Protein AF-X1ATJ1-F1 (afdb_monomer_lite)

pLDDT: mean 93.11, std 6.64, range [63.41, 98.12]

Foldseek 3Di:
DLPDALQFAADPDPGTQKDFDDDPNHTFKIKHWGDLALVSSCVSCVVNVHDCVVCCVVSVVSVPCRDGDMDMDGNPLVVVCRVVVPPDSVVVVVD

Organism: NCBI:txid412755

Secondary structure (DSSP, 8-state):
-TTS-TTBPEETTTEESEEEEEETTEEEEEEEEEP--HHHHHHHHHHTT--GGGGHHHHHHHTTTPPPEEEEEE-HHHHHHHHTT-S-GGGGGG-

Radius of gyration: 17.12 Å; chains: 1; bounding box: 38×24×46 Å

Structure (mmCIF, N/CA/C/O backbone):
data_AF-X1ATJ1-F1
#
_entry.id   AF-X1ATJ1-F1
#
loop_
_atom_site.group_PDB
_atom_site.id
_atom_site.type_symbol
_atom_site.label_atom_id
_atom_site.label_alt_id
_atom_site.label_comp_id
_atom_site.label_asym_id
_atom_site.label_entity_id
_atom_site.label_seq_id
_atom_site.pdbx_PDB_ins_code
_atom_site.Cartn_x
_atom_site.Cartn_y
_atom_site.Cartn_z
_atom_site.occupancy
_atom_site.B_iso_or_equiv
_atom_site.auth_seq_id
_atom_site.auth_comp_id
_atom_site.auth_asym_id
_atom_site.auth_atom_id
_atom_site.pdbx_PDB_model_num
ATOM 1 N N . LEU A 1 1 ? -5.916 2.759 -10.767 1.00 77.44 1 LEU A N 1
ATOM 2 C CA . LEU A 1 1 ? -4.475 2.851 -10.406 1.00 77.44 1 LEU A CA 1
ATOM 3 C C . LEU A 1 1 ? -4.022 4.243 -9.966 1.00 77.44 1 LEU A C 1
ATOM 5 O O . LEU A 1 1 ? -3.090 4.313 -9.174 1.00 77.44 1 LEU A O 1
ATOM 9 N N . GLU A 1 2 ? -4.634 5.322 -10.462 1.00 78.12 2 GLU A N 1
ATOM 10 C CA . GLU A 1 2 ? -4.243 6.714 -10.159 1.00 78.12 2 GLU A CA 1
ATOM 11 C C . GLU A 1 2 ? -4.339 7.083 -8.672 1.00 78.12 2 GLU A C 1
ATOM 13 O O . GLU A 1 2 ? -3.483 7.788 -8.157 1.00 78.12 2 GLU A O 1
ATOM 18 N N . SER A 1 3 ? -5.333 6.555 -7.954 1.00 82.88 3 SER A N 1
ATOM 19 C CA . SER A 1 3 ? -5.544 6.841 -6.528 1.00 82.88 3 SER A CA 1
ATOM 20 C C . SER A 1 3 ? -4.683 6.011 -5.571 1.00 82.88 3 SER A C 1
ATOM 22 O O . SER A 1 3 ? -4.759 6.209 -4.359 1.00 82.88 3 SER A O 1
ATOM 24 N N . LYS A 1 4 ? -3.897 5.048 -6.072 1.00 90.69 4 LYS A N 1
ATOM 25 C CA . LYS A 1 4 ? -3.098 4.149 -5.228 1.00 90.69 4 LYS A CA 1
ATOM 26 C C . LYS A 1 4 ? -1.604 4.472 -5.359 1.00 90.69 4 LYS A C 1
ATOM 28 O O . LYS A 1 4 ? -1.149 4.781 -6.462 1.00 90.69 4 LYS A O 1
ATOM 33 N N . PRO A 1 5 ? -0.820 4.341 -4.271 1.00 94.44 5 PRO A N 1
ATOM 34 C CA . PRO A 1 5 ? 0.616 4.611 -4.297 1.00 94.44 5 PRO A CA 1
ATOM 35 C C . PRO A 1 5 ? 1.357 3.809 -5.373 1.00 94.44 5 PRO A C 1
ATOM 37 O O . PRO A 1 5 ? 0.947 2.693 -5.716 1.00 94.44 5 PRO A O 1
ATOM 40 N N . PHE A 1 6 ? 2.491 4.334 -5.847 1.00 95.50 6 PHE A N 1
ATOM 41 C CA . PHE A 1 6 ? 3.296 3.727 -6.916 1.00 95.50 6 PHE A CA 1
ATOM 42 C C . PHE A 1 6 ? 3.659 2.255 -6.648 1.00 95.50 6 PHE A C 1
ATOM 44 O O . PHE A 1 6 ? 3.680 1.452 -7.574 1.00 95.50 6 PHE A O 1
ATOM 51 N N . TYR A 1 7 ? 3.874 1.882 -5.381 1.00 96.56 7 TYR A N 1
ATOM 52 C CA . TYR A 1 7 ? 4.265 0.533 -4.957 1.00 96.56 7 TYR A CA 1
ATOM 53 C C . TYR A 1 7 ? 3.119 -0.495 -4.939 1.00 96.56 7 TYR A C 1
ATOM 55 O O . TYR A 1 7 ? 3.344 -1.664 -4.619 1.00 96.56 7 TYR A O 1
ATOM 63 N N . THR A 1 8 ? 1.887 -0.083 -5.235 1.00 97.50 8 THR A N 1
ATOM 64 C CA . THR A 1 8 ? 0.705 -0.958 -5.223 1.00 97.50 8 THR A CA 1
ATOM 65 C C . THR A 1 8 ? 0.675 -1.845 -6.465 1.00 97.50 8 THR A C 1
ATOM 67 O O . THR A 1 8 ? 0.754 -1.336 -7.582 1.00 97.50 8 THR A O 1
ATOM 70 N N . MET A 1 9 ? 0.508 -3.159 -6.282 1.00 97.62 9 MET A N 1
ATOM 71 C CA . MET A 1 9 ? 0.415 -4.113 -7.391 1.00 97.62 9 MET A CA 1
ATOM 72 C C . MET A 1 9 ? -0.830 -3.837 -8.260 1.00 97.62 9 MET A C 1
ATOM 74 O O . MET A 1 9 ? -1.947 -3.858 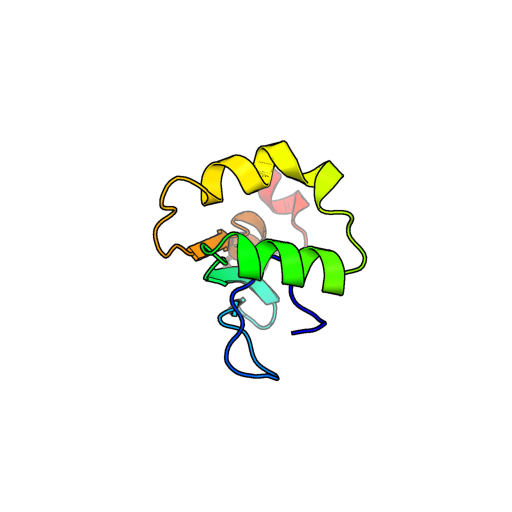-7.728 1.00 97.62 9 MET A O 1
ATOM 78 N N . PRO A 1 10 ? -0.677 -3.587 -9.572 1.00 96.31 10 PRO A N 1
ATOM 79 C CA . PRO A 1 10 ? -1.803 -3.431 -10.489 1.00 96.31 10 PRO A CA 1
ATOM 80 C C . PRO A 1 10 ? -2.544 -4.750 -10.735 1.00 96.31 10 PRO A C 1
ATOM 82 O O . PRO A 1 10 ? -1.980 -5.836 -10.612 1.00 96.31 10 PRO A O 1
ATOM 85 N N . GLU A 1 11 ? -3.813 -4.638 -11.114 1.00 94.56 11 GLU A N 1
ATOM 86 C CA . GLU A 1 11 ? -4.644 -5.748 -11.577 1.00 94.56 11 GLU A CA 1
ATOM 87 C C . GLU A 1 11 ? -5.369 -5.328 -12.858 1.00 94.56 11 GLU A C 1
ATOM 89 O O . GLU A 1 11 ? -6.361 -4.595 -12.830 1.00 94.56 11 GLU A O 1
ATOM 94 N N . GLY A 1 12 ? -4.811 -5.736 -14.000 1.00 90.38 12 GLY A N 1
ATOM 95 C CA . GLY A 1 12 ? -5.188 -5.181 -15.300 1.00 90.38 12 GLY A CA 1
ATOM 96 C C . GLY A 1 12 ? -4.889 -3.679 -15.392 1.00 90.38 12 GLY A C 1
ATOM 97 O O . GLY A 1 12 ? -4.006 -3.164 -14.704 1.00 90.38 12 GLY A O 1
ATOM 98 N N . ASP A 1 13 ? -5.647 -2.975 -16.232 1.00 84.94 13 ASP A N 1
ATOM 99 C CA . ASP A 1 13 ? -5.373 -1.563 -16.542 1.00 84.94 13 ASP A CA 1
ATOM 100 C C . ASP A 1 13 ? -6.006 -0.583 -15.544 1.00 84.94 13 ASP A C 1
ATOM 102 O O . ASP A 1 13 ? -5.520 0.530 -15.342 1.00 84.94 13 ASP A O 1
ATOM 106 N N . LYS A 1 14 ? -7.108 -0.984 -14.901 1.00 87.25 14 LYS A N 1
ATOM 107 C CA . LYS A 1 14 ? -7.920 -0.090 -14.061 1.00 87.25 14 LYS A CA 1
ATOM 108 C C . LYS A 1 14 ? -7.748 -0.358 -12.569 1.00 87.25 14 LYS A C 1
ATOM 110 O O . LYS A 1 14 ? -7.676 0.590 -11.774 1.00 87.25 14 LYS A O 1
ATOM 115 N N . TYR A 1 15 ? -7.683 -1.632 -12.195 1.00 92.69 15 TYR A N 1
ATOM 116 C CA . TYR A 1 15 ? -7.732 -2.070 -10.808 1.00 92.69 15 TYR A CA 1
ATOM 117 C C . TYR A 1 15 ? -6.336 -2.269 -10.221 1.00 92.69 15 TYR A C 1
ATOM 119 O O . TYR A 1 15 ? -5.299 -2.129 -10.871 1.00 92.69 15 TYR A O 1
ATOM 127 N N . SER A 1 16 ? -6.320 -2.528 -8.926 1.00 95.31 16 SER A N 1
ATOM 128 C CA . SER A 1 16 ? -5.120 -2.791 -8.153 1.00 95.31 16 SER A CA 1
ATOM 129 C C . SER A 1 16 ? -5.458 -3.792 -7.072 1.00 95.31 16 SER A C 1
ATOM 131 O O . SER A 1 16 ? -6.564 -3.743 -6.536 1.00 95.31 16 SER A O 1
ATOM 133 N N . ARG A 1 17 ? -4.480 -4.591 -6.657 1.00 96.38 17 ARG A N 1
ATOM 134 C CA . ARG A 1 17 ? -4.605 -5.528 -5.535 1.00 96.38 17 ARG A CA 1
ATOM 135 C C . ARG A 1 17 ? -4.445 -4.817 -4.193 1.00 96.38 17 ARG A C 1
ATOM 137 O O . ARG A 1 17 ? -3.596 -5.173 -3.374 1.00 96.38 17 ARG A O 1
ATOM 144 N N . GLY A 1 18 ? -5.204 -3.743 -4.025 1.00 95.94 18 GLY A N 1
ATOM 145 C CA . GLY A 1 18 ? -5.353 -2.991 -2.790 1.00 95.94 18 GLY A CA 1
ATOM 146 C C . GLY A 1 18 ? -6.714 -3.264 -2.175 1.00 95.94 18 GLY A C 1
ATOM 147 O O . GLY A 1 18 ? -7.662 -3.585 -2.886 1.00 95.94 18 GLY A O 1
ATOM 148 N N . PHE A 1 19 ? -6.799 -3.126 -0.863 1.00 96.06 19 PHE A N 1
ATOM 149 C CA . PHE A 1 19 ? -8.028 -3.295 -0.106 1.00 96.06 19 PHE A CA 1
ATOM 150 C C . PHE A 1 19 ? -8.032 -2.323 1.066 1.00 96.06 19 PHE A C 1
ATOM 152 O O . PHE A 1 19 ? -6.971 -1.970 1.584 1.00 96.06 19 PHE A O 1
ATOM 159 N N . ASP A 1 20 ? -9.228 -1.947 1.489 1.00 96.38 20 ASP A N 1
ATOM 160 C CA . ASP A 1 20 ? -9.466 -1.141 2.677 1.00 96.38 20 ASP A CA 1
ATOM 161 C C . ASP A 1 20 ? -10.443 -1.926 3.572 1.00 96.38 20 ASP A C 1
ATOM 163 O O . ASP A 1 20 ? -11.282 -2.682 3.073 1.00 96.38 20 ASP A O 1
ATOM 167 N N . LEU A 1 21 ? -10.281 -1.821 4.890 1.00 96.31 21 LEU A N 1
ATOM 168 C CA . LEU A 1 21 ? -11.155 -2.437 5.887 1.00 96.31 21 LEU A CA 1
ATOM 169 C C . LEU A 1 21 ? -11.878 -1.332 6.645 1.00 96.31 21 LEU A C 1
ATOM 171 O O . LEU A 1 21 ? -11.241 -0.485 7.277 1.00 96.31 21 LEU A O 1
ATOM 175 N N . GLU A 1 22 ? -13.202 -1.386 6.617 1.00 95.31 22 GLU A N 1
ATOM 176 C CA . GLU A 1 22 ? -14.068 -0.451 7.322 1.00 95.31 22 GLU A CA 1
ATOM 177 C C . GLU A 1 22 ? -14.743 -1.090 8.541 1.00 95.31 22 GLU A C 1
ATOM 179 O O . GLU A 1 22 ? -15.069 -2.278 8.557 1.00 95.31 22 GLU A O 1
ATOM 184 N N . CYS A 1 23 ? -14.968 -0.275 9.569 1.00 93.44 23 CYS A N 1
ATOM 185 C CA . CYS A 1 23 ? -15.798 -0.586 10.725 1.00 93.44 23 CYS A CA 1
ATOM 186 C C . CYS A 1 23 ? -16.746 0.593 10.946 1.00 93.44 23 CYS A C 1
ATOM 188 O O . CYS A 1 23 ? -16.291 1.729 11.021 1.00 93.44 23 CYS A O 1
ATOM 190 N N . LYS A 1 24 ? -18.062 0.337 10.993 1.00 92.56 24 LYS A N 1
ATOM 191 C CA . LYS A 1 24 ? -19.103 1.374 11.166 1.00 92.56 24 LYS A CA 1
ATOM 192 C C . LYS A 1 24 ? -19.002 2.552 10.171 1.00 92.56 24 LYS A C 1
ATOM 194 O O . LYS A 1 24 ? -19.372 3.677 10.486 1.00 92.56 24 LYS A O 1
ATOM 199 N N . GLY A 1 25 ? -18.531 2.292 8.948 1.00 91.50 25 GLY A N 1
ATOM 200 C CA . GLY A 1 25 ? -18.357 3.317 7.910 1.00 91.50 25 GLY A CA 1
ATOM 201 C C . GLY A 1 25 ? -17.077 4.153 8.040 1.00 91.50 25 GLY A C 1
ATOM 202 O O . GLY A 1 25 ? -16.917 5.132 7.313 1.00 91.50 25 GLY A O 1
ATOM 203 N N . VAL A 1 26 ? -16.160 3.776 8.936 1.00 91.56 26 VAL A N 1
ATOM 204 C CA . VAL A 1 26 ? -14.841 4.399 9.098 1.00 91.56 26 VAL A CA 1
ATOM 205 C C . VAL A 1 26 ? -13.746 3.414 8.697 1.00 91.56 26 VAL A C 1
ATOM 207 O O . VAL A 1 26 ? -13.734 2.262 9.128 1.00 91.56 26 VAL A O 1
ATOM 210 N N . GLU A 1 27 ? -12.790 3.867 7.884 1.00 95.25 27 GLU A N 1
ATOM 211 C CA . GLU A 1 27 ? -11.620 3.071 7.501 1.00 95.25 27 GLU A CA 1
ATOM 212 C C . GLU A 1 27 ? -10.678 2.862 8.701 1.00 95.25 27 GLU A C 1
ATOM 214 O O . GLU A 1 27 ? -10.102 3.813 9.250 1.00 95.25 27 GLU A O 1
ATOM 219 N N . ILE A 1 28 ? -10.488 1.597 9.084 1.00 95.69 28 ILE A N 1
ATOM 220 C CA . ILE A 1 28 ? -9.610 1.181 10.188 1.00 95.69 28 ILE A CA 1
ATOM 221 C C . ILE A 1 28 ? -8.314 0.524 9.706 1.00 95.69 28 ILE A C 1
ATOM 223 O O . ILE A 1 28 ? -7.338 0.470 10.458 1.00 95.69 28 ILE A O 1
ATOM 227 N N . ALA A 1 29 ? -8.276 0.039 8.464 1.00 96.88 29 ALA A N 1
ATOM 228 C CA . ALA A 1 29 ? -7.065 -0.501 7.865 1.00 96.88 29 ALA A CA 1
ATOM 229 C C . ALA A 1 29 ? -7.025 -0.247 6.358 1.00 96.88 29 ALA A C 1
ATOM 231 O O . ALA A 1 29 ? -8.053 -0.302 5.692 1.00 96.88 29 ALA A O 1
ATOM 232 N N . SER A 1 30 ? -5.820 -0.073 5.821 1.00 96.75 30 SER A N 1
ATOM 233 C CA . SER A 1 30 ? -5.583 -0.022 4.377 1.00 96.75 30 SER A CA 1
ATOM 234 C C . SER A 1 30 ? -4.348 -0.836 4.017 1.00 96.75 30 SER A C 1
ATOM 236 O O . SER A 1 30 ? -3.329 -0.815 4.721 1.00 96.75 30 SER A O 1
ATOM 238 N N . GLY A 1 31 ? -4.436 -1.591 2.926 1.00 97.25 31 GLY A N 1
ATOM 239 C CA . GLY A 1 31 ? -3.410 -2.538 2.524 1.00 97.25 31 GLY A CA 1
ATOM 240 C C . GLY A 1 31 ? -3.343 -2.777 1.027 1.00 97.25 31 GLY A C 1
ATOM 241 O O . GLY A 1 31 ? -4.215 -2.395 0.249 1.00 97.25 31 GLY A O 1
ATOM 242 N N . SER A 1 32 ? -2.253 -3.412 0.601 1.00 97.88 32 SER A N 1
ATOM 243 C CA . SER A 1 32 ? -2.153 -3.939 -0.757 1.00 97.88 32 SER A CA 1
ATOM 244 C C . SER A 1 32 ? -1.080 -5.013 -0.877 1.00 97.88 32 SER A C 1
ATOM 246 O O . SER A 1 32 ? -0.126 -5.059 -0.093 1.00 97.88 32 SER A O 1
ATOM 248 N N . GLN A 1 33 ? -1.177 -5.821 -1.933 1.00 98.12 33 GLN A N 1
ATOM 249 C CA . GLN A 1 33 ? -0.002 -6.495 -2.473 1.00 98.12 33 GLN A CA 1
ATOM 250 C C . GLN A 1 33 ? 0.966 -5.436 -3.014 1.00 98.12 33 GLN A C 1
ATOM 252 O O . GLN A 1 33 ? 0.547 -4.456 -3.646 1.00 98.12 33 GLN A O 1
ATOM 257 N N . ARG A 1 34 ? 2.259 -5.610 -2.746 1.00 98.00 34 ARG A N 1
ATOM 258 C CA . ARG A 1 34 ? 3.308 -4.702 -3.210 1.00 98.00 34 ARG A CA 1
ATOM 259 C C . ARG A 1 34 ? 3.947 -5.241 -4.484 1.00 98.00 34 ARG A C 1
ATOM 261 O O . ARG A 1 34 ? 4.026 -6.454 -4.697 1.00 98.00 34 ARG A O 1
ATOM 268 N N . ILE A 1 35 ? 4.404 -4.336 -5.341 1.00 98.00 35 ILE A N 1
ATOM 269 C CA . ILE A 1 35 ? 5.172 -4.709 -6.530 1.00 98.00 35 ILE A CA 1
ATOM 270 C C . ILE A 1 35 ? 6.530 -5.237 -6.075 1.00 98.00 35 ILE A C 1
ATOM 272 O O . ILE A 1 35 ? 7.293 -4.518 -5.442 1.00 98.00 35 ILE A O 1
ATOM 276 N N . HIS A 1 36 ? 6.832 -6.488 -6.410 1.00 97.75 36 HIS A N 1
ATOM 277 C CA . HIS A 1 36 ? 8.111 -7.128 -6.100 1.00 97.75 36 HIS A CA 1
ATOM 278 C C . HIS A 1 36 ? 9.085 -7.107 -7.295 1.00 97.75 36 HIS A C 1
ATOM 280 O O . HIS A 1 36 ? 10.288 -7.272 -7.119 1.00 97.75 36 HIS A O 1
ATOM 286 N N . GLU A 1 37 ? 8.588 -6.839 -8.507 1.00 97.50 37 GLU A N 1
ATOM 287 C CA . GLU A 1 37 ? 9.396 -6.728 -9.722 1.00 97.50 37 GLU A CA 1
ATOM 288 C C . GLU A 1 37 ? 9.955 -5.311 -9.905 1.00 97.50 37 GLU A C 1
ATOM 290 O O . GLU A 1 37 ? 9.211 -4.366 -10.179 1.00 97.50 37 GLU A O 1
ATOM 295 N N . VAL A 1 38 ? 11.283 -5.162 -9.826 1.00 97.50 38 VAL A N 1
ATOM 296 C CA . VAL A 1 38 ? 11.950 -3.847 -9.889 1.00 97.50 38 VAL A CA 1
ATOM 297 C C . VAL A 1 38 ? 11.600 -3.049 -11.151 1.00 97.50 38 VAL A C 1
ATOM 299 O O . VAL A 1 38 ? 11.374 -1.849 -11.067 1.00 97.50 38 VAL A O 1
ATOM 302 N N . LYS A 1 39 ? 11.475 -3.704 -12.314 1.00 97.31 39 LYS A N 1
ATOM 303 C CA . LYS A 1 39 ? 11.148 -3.028 -13.583 1.00 97.31 39 LYS A CA 1
ATOM 304 C C . LYS A 1 39 ? 9.752 -2.401 -13.556 1.00 97.31 39 LYS A C 1
ATOM 306 O O . LYS A 1 39 ? 9.582 -1.261 -13.981 1.00 97.31 39 LYS A O 1
ATOM 311 N N . LEU A 1 40 ? 8.763 -3.136 -13.045 1.00 96.81 40 LEU A N 1
ATOM 312 C CA . LEU A 1 40 ? 7.393 -2.642 -12.914 1.00 96.81 40 LEU A CA 1
ATOM 313 C C . LEU A 1 40 ? 7.313 -1.524 -11.868 1.00 96.81 40 LEU A C 1
ATOM 315 O O . LEU A 1 40 ? 6.636 -0.522 -12.089 1.00 96.81 40 LEU A O 1
ATOM 319 N N . LEU A 1 41 ? 8.040 -1.674 -10.759 1.00 97.31 41 LEU A N 1
ATOM 320 C CA . LEU A 1 41 ? 8.098 -0.685 -9.687 1.00 97.31 41 LEU A CA 1
ATOM 321 C C . LEU A 1 41 ? 8.713 0.639 -10.164 1.00 97.31 41 LEU A C 1
ATOM 323 O O . LEU A 1 41 ? 8.142 1.696 -9.909 1.00 97.31 41 LEU A O 1
ATOM 327 N N . THR A 1 42 ? 9.818 0.585 -10.916 1.00 97.56 42 THR A N 1
ATOM 328 C CA . THR A 1 42 ? 10.433 1.760 -11.553 1.00 97.56 42 THR A CA 1
ATOM 329 C C . THR A 1 42 ? 9.471 2.434 -12.529 1.00 97.56 42 THR A C 1
ATOM 331 O O . THR A 1 42 ? 9.270 3.640 -12.437 1.0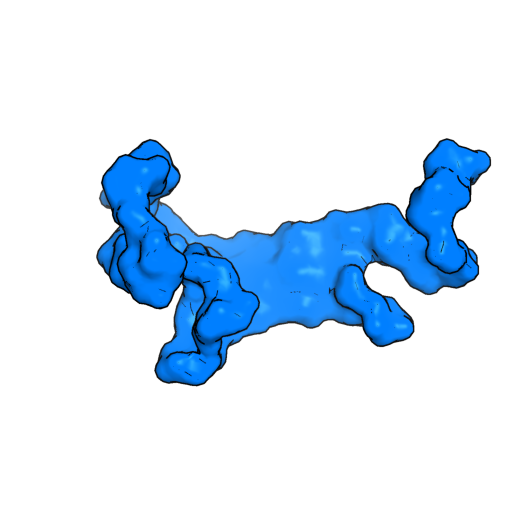0 97.56 42 THR A O 1
ATOM 334 N N . LYS A 1 43 ? 8.795 1.667 -13.394 1.00 96.56 43 LYS A N 1
ATOM 335 C CA . LYS A 1 43 ? 7.806 2.223 -14.332 1.00 96.56 43 LYS A CA 1
ATOM 336 C C . LYS A 1 43 ? 6.653 2.928 -13.606 1.00 96.56 43 LYS A C 1
ATOM 338 O O . LYS A 1 43 ? 6.150 3.944 -14.073 1.00 96.56 43 LYS A O 1
ATOM 343 N N . ARG A 1 44 ? 6.208 2.387 -12.466 1.00 95.25 44 ARG A N 1
ATOM 344 C CA . ARG A 1 44 ? 5.155 2.998 -11.640 1.00 95.25 44 ARG A CA 1
ATOM 345 C C . ARG A 1 44 ? 5.630 4.252 -10.909 1.00 95.25 44 ARG A C 1
ATOM 347 O O . ARG A 1 44 ? 4.831 5.171 -10.790 1.00 95.25 44 ARG A O 1
ATOM 354 N N . LEU A 1 45 ? 6.883 4.298 -10.448 1.00 96.38 45 LEU A N 1
ATOM 355 C CA . LEU A 1 45 ? 7.499 5.518 -9.906 1.00 96.38 45 LEU A CA 1
ATOM 356 C C . LEU A 1 45 ? 7.466 6.642 -10.947 1.00 96.38 45 LEU A C 1
ATOM 358 O O . LEU A 1 45 ? 6.931 7.709 -10.667 1.00 96.38 45 LEU A O 1
ATOM 362 N N . GLU A 1 46 ? 7.956 6.364 -12.156 1.00 96.31 46 GLU A N 1
ATOM 363 C CA . GLU A 1 46 ? 7.983 7.332 -13.261 1.00 96.31 46 GLU A CA 1
ATOM 364 C C . GLU A 1 46 ? 6.572 7.797 -13.646 1.00 96.31 46 GLU A C 1
ATOM 366 O O . GLU A 1 46 ? 6.347 8.986 -13.835 1.00 96.31 46 GLU A O 1
ATOM 371 N N . ALA A 1 47 ? 5.596 6.882 -13.694 1.00 93.81 47 ALA A N 1
ATOM 372 C CA . ALA A 1 47 ? 4.196 7.213 -13.977 1.00 93.81 47 ALA A CA 1
ATOM 373 C C . ALA A 1 47 ? 3.505 8.036 -12.871 1.00 93.81 47 ALA A C 1
ATOM 375 O O . ALA A 1 47 ? 2.408 8.542 -13.090 1.00 93.81 47 ALA A O 1
ATOM 376 N N . CYS A 1 48 ? 4.108 8.128 -11.685 1.00 93.88 48 CYS A N 1
ATOM 377 C CA . CYS A 1 48 ? 3.673 8.995 -10.591 1.00 93.88 48 CYS A CA 1
ATOM 378 C C . CYS A 1 48 ? 4.536 10.269 -10.489 1.00 93.88 48 CYS A C 1
ATOM 380 O O . CYS A 1 48 ? 4.553 10.889 -9.428 1.00 93.88 48 CYS A O 1
ATOM 382 N N . ASP A 1 49 ? 5.272 10.623 -11.551 1.00 95.38 49 ASP A N 1
ATOM 383 C CA . ASP A 1 49 ? 6.169 11.784 -11.628 1.00 95.38 49 ASP A CA 1
ATOM 384 C C . ASP A 1 49 ? 7.289 11.784 -10.567 1.00 95.38 49 ASP A C 1
ATOM 386 O O . ASP A 1 49 ? 7.786 12.829 -10.144 1.00 95.38 49 ASP A O 1
ATOM 390 N N . LEU A 1 50 ? 7.717 10.593 -10.133 1.00 95.81 50 LEU A N 1
ATOM 391 C CA . LEU A 1 50 ? 8.825 10.410 -9.197 1.00 95.81 50 LEU A CA 1
ATOM 392 C C . LEU A 1 50 ? 10.091 9.987 -9.946 1.00 95.81 50 LEU A C 1
ATOM 394 O O . LEU A 1 50 ? 10.059 9.103 -10.801 1.00 95.81 50 LEU A O 1
ATOM 398 N N . ASN A 1 51 ? 11.232 10.574 -9.585 1.00 96.69 51 ASN A N 1
ATOM 399 C CA . ASN A 1 51 ? 12.527 10.231 -10.167 1.00 96.69 51 ASN A CA 1
ATOM 400 C C . ASN A 1 51 ? 13.094 8.951 -9.519 1.00 96.69 51 ASN A C 1
ATOM 402 O O . ASN A 1 51 ? 13.448 8.979 -8.337 1.00 96.69 51 ASN A O 1
ATOM 406 N N . PRO A 1 52 ? 13.273 7.837 -10.259 1.00 95.88 52 PRO A N 1
ATOM 407 C CA . PRO A 1 52 ? 13.762 6.581 -9.685 1.00 95.88 52 PRO A CA 1
ATOM 408 C C . PRO A 1 52 ? 15.128 6.676 -9.000 1.00 95.88 52 PRO A C 1
ATOM 410 O O . PRO A 1 52 ? 15.410 5.886 -8.100 1.00 95.88 52 PRO A O 1
ATOM 413 N N . LYS A 1 53 ? 15.970 7.643 -9.392 1.00 96.50 53 LYS A N 1
ATOM 414 C CA . LYS A 1 53 ? 17.293 7.851 -8.783 1.00 96.50 53 LYS A CA 1
ATOM 415 C C . LYS A 1 53 ? 17.203 8.197 -7.296 1.00 96.50 53 LYS A C 1
ATOM 417 O O . LYS A 1 53 ? 18.052 7.752 -6.530 1.00 96.50 53 LYS A O 1
ATOM 422 N N . ASP A 1 54 ? 16.151 8.903 -6.884 1.00 97.69 54 ASP A N 1
ATOM 423 C CA . ASP A 1 54 ? 15.931 9.280 -5.481 1.00 97.69 54 ASP A CA 1
ATOM 424 C C . ASP A 1 54 ? 15.519 8.068 -4.622 1.00 97.69 54 ASP A C 1
ATOM 426 O O . ASP A 1 54 ? 15.611 8.092 -3.396 1.00 97.69 54 ASP A O 1
ATOM 430 N N . PHE A 1 55 ? 15.118 6.969 -5.271 1.00 97.19 55 PHE A N 1
ATOM 431 C CA . PHE A 1 55 ? 14.663 5.728 -4.647 1.00 97.19 55 PHE A CA 1
ATOM 432 C C . PHE A 1 55 ? 15.654 4.571 -4.827 1.00 97.19 55 PHE A C 1
ATOM 434 O O . PHE A 1 55 ? 15.307 3.432 -4.517 1.00 97.19 55 PHE A O 1
ATOM 441 N N . GLU A 1 56 ? 16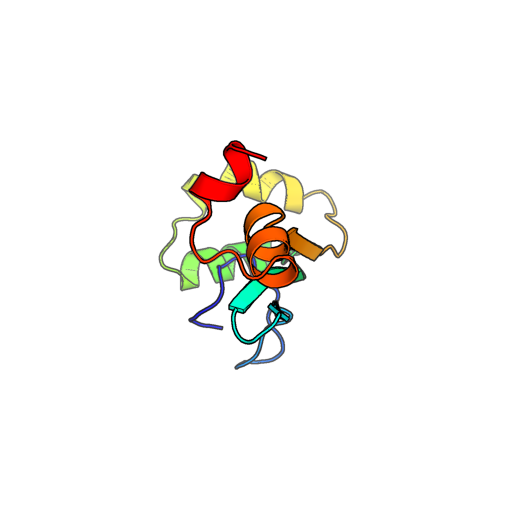.886 4.808 -5.290 1.00 96.25 56 GLU A N 1
ATOM 442 C CA . GLU A 1 56 ? 17.825 3.718 -5.608 1.00 96.25 56 GLU A CA 1
ATOM 443 C C . GLU A 1 56 ? 18.083 2.798 -4.401 1.00 96.25 56 GLU A C 1
ATOM 445 O O . GLU A 1 56 ? 18.072 1.574 -4.536 1.00 96.25 56 GLU A O 1
ATOM 450 N N . SER A 1 57 ? 18.214 3.366 -3.197 1.00 96.00 57 SER A N 1
ATOM 451 C CA . SER A 1 57 ? 18.359 2.594 -1.954 1.00 96.00 57 SER A CA 1
ATOM 452 C C . SER A 1 57 ? 17.168 1.665 -1.692 1.00 96.00 57 SER A C 1
ATOM 454 O O . SER A 1 57 ? 17.359 0.537 -1.241 1.00 96.00 57 SER A O 1
ATOM 456 N N . TYR A 1 58 ? 15.950 2.113 -2.005 1.00 96.69 58 TYR A N 1
ATOM 457 C CA . TYR A 1 58 ? 14.732 1.313 -1.886 1.00 96.69 58 TYR A CA 1
ATOM 458 C C . TYR A 1 58 ? 14.670 0.234 -2.976 1.00 96.69 58 TYR A C 1
ATOM 460 O O . TYR A 1 58 ? 14.478 -0.943 -2.674 1.00 96.69 58 TYR A O 1
ATOM 468 N N . LEU A 1 59 ? 14.918 0.607 -4.236 1.00 97.31 59 LEU A N 1
ATOM 469 C CA . LEU A 1 59 ? 14.873 -0.291 -5.395 1.00 97.31 59 LEU A CA 1
ATOM 470 C C . LEU A 1 59 ? 15.932 -1.395 -5.339 1.00 97.31 59 LEU A C 1
ATOM 472 O O . LEU A 1 59 ? 15.698 -2.494 -5.847 1.00 97.31 59 LEU A O 1
ATOM 476 N N . LYS A 1 60 ? 17.080 -1.141 -4.698 1.00 97.12 60 LYS A N 1
ATOM 477 C CA . LYS A 1 60 ? 18.173 -2.110 -4.564 1.00 97.12 60 LYS A CA 1
ATOM 478 C C . LYS A 1 60 ? 17.693 -3.444 -3.995 1.00 97.12 60 LYS A C 1
ATOM 480 O O . LYS A 1 60 ? 18.074 -4.479 -4.533 1.00 97.12 60 LYS A O 1
ATOM 485 N N . ALA A 1 61 ? 16.831 -3.438 -2.976 1.00 96.00 61 ALA A N 1
ATOM 486 C CA . ALA A 1 61 ? 16.317 -4.664 -2.359 1.00 96.00 61 ALA A CA 1
ATOM 487 C C . ALA A 1 61 ? 15.520 -5.541 -3.347 1.00 96.00 61 ALA A C 1
ATOM 489 O O . ALA A 1 61 ? 15.601 -6.766 -3.302 1.00 96.00 61 ALA A O 1
ATOM 490 N N . PHE A 1 62 ? 14.813 -4.925 -4.298 1.00 97.50 62 PHE A N 1
ATOM 491 C CA . PHE A 1 62 ? 13.977 -5.619 -5.283 1.00 97.50 62 PHE A CA 1
ATOM 492 C C . PHE A 1 62 ? 14.783 -6.328 -6.379 1.00 97.50 62 PHE A C 1
ATOM 494 O O . PHE A 1 62 ? 14.253 -7.190 -7.078 1.00 97.50 62 PHE A O 1
ATOM 501 N N . ARG A 1 63 ? 16.077 -6.009 -6.522 1.00 96.50 63 ARG A N 1
ATOM 502 C CA . ARG A 1 63 ? 16.970 -6.628 -7.516 1.00 96.50 63 ARG A CA 1
ATOM 503 C C . ARG A 1 63 ? 17.482 -8.013 -7.098 1.00 96.50 63 ARG A C 1
ATOM 505 O O . ARG A 1 63 ? 18.017 -8.723 -7.942 1.00 96.50 63 ARG A O 1
ATOM 512 N N . TYR A 1 64 ? 17.303 -8.408 -5.836 1.00 96.31 64 TYR A N 1
ATOM 513 C CA . TYR A 1 64 ? 17.847 -9.652 -5.269 1.00 96.31 64 TYR A CA 1
ATOM 514 C C . TYR A 1 64 ? 16.769 -10.716 -5.004 1.00 96.31 64 TYR A C 1
ATOM 516 O O . TYR A 1 64 ? 16.849 -11.454 -4.028 1.00 96.31 64 TYR A O 1
ATOM 524 N N . GLY A 1 65 ? 15.756 -10.799 -5.873 1.00 93.31 65 GLY A N 1
ATOM 525 C CA . GLY A 1 65 ? 14.724 -11.838 -5.785 1.00 93.31 65 GLY A CA 1
ATOM 526 C C . GLY A 1 65 ? 13.683 -11.581 -4.697 1.00 93.31 65 GLY A C 1
ATOM 527 O O . GLY A 1 65 ? 13.345 -12.487 -3.940 1.00 93.31 65 GLY A O 1
ATOM 528 N N . MET A 1 66 ? 13.173 -10.348 -4.612 1.00 97.44 66 MET A N 1
ATOM 529 C CA . MET A 1 66 ? 12.092 -10.007 -3.685 1.00 97.44 66 MET A CA 1
ATOM 530 C C . MET A 1 66 ? 10.871 -10.911 -3.945 1.00 97.44 66 MET A C 1
ATOM 532 O O . MET A 1 66 ? 10.359 -10.922 -5.068 1.00 97.44 66 MET A O 1
ATOM 536 N N . PRO A 1 67 ? 10.384 -11.668 -2.946 1.00 97.81 67 PRO A N 1
ATOM 537 C CA . PRO A 1 67 ? 9.228 -12.534 -3.128 1.00 97.81 67 PRO A CA 1
ATOM 538 C C . PRO A 1 67 ? 7.951 -11.709 -3.292 1.00 97.81 67 PRO A C 1
ATOM 540 O O . PRO A 1 67 ? 7.877 -10.542 -2.895 1.00 97.81 67 PRO A O 1
ATOM 543 N N . SER A 1 68 ? 6.903 -12.334 -3.826 1.00 97.62 68 SER A N 1
ATOM 544 C CA . SER A 1 68 ? 5.565 -11.747 -3.782 1.00 97.62 68 SER A CA 1
ATOM 545 C C . SER A 1 68 ? 5.150 -11.516 -2.327 1.00 97.62 68 SER A C 1
ATOM 547 O O . SER A 1 68 ? 5.099 -12.457 -1.537 1.00 97.62 68 SER A O 1
ATOM 549 N N . HIS A 1 69 ? 4.847 -10.266 -1.981 1.00 98.06 69 HIS A N 1
ATOM 550 C CA . HIS A 1 69 ? 4.522 -9.858 -0.619 1.00 98.06 69 HIS A CA 1
ATOM 551 C C . HIS A 1 69 ? 3.423 -8.795 -0.606 1.00 98.06 69 HIS A C 1
ATOM 553 O O . HIS A 1 69 ? 3.133 -8.126 -1.601 1.00 98.06 69 HIS A O 1
ATOM 559 N N . GLY A 1 70 ? 2.803 -8.638 0.554 1.00 97.75 70 GLY A N 1
ATOM 560 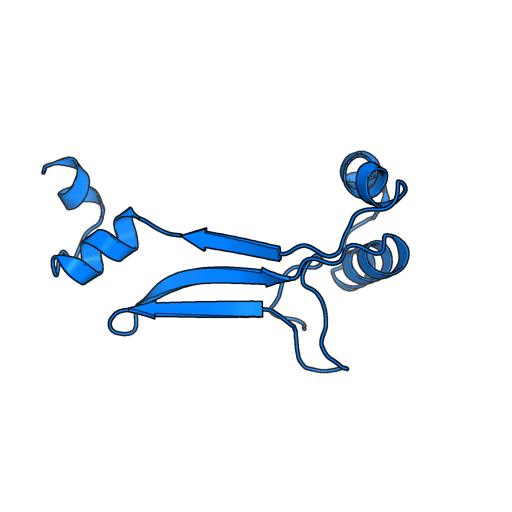C CA . GLY A 1 70 ? 1.765 -7.657 0.806 1.00 97.75 70 GLY A CA 1
ATOM 561 C C . GLY A 1 70 ? 1.684 -7.355 2.291 1.00 97.75 70 GLY A C 1
ATOM 562 O O . GLY A 1 70 ? 2.371 -7.969 3.104 1.00 97.75 70 GLY A O 1
ATOM 563 N N . GLY A 1 71 ? 0.848 -6.390 2.634 1.00 97.62 71 GLY A N 1
ATOM 564 C CA . GLY A 1 71 ? 0.601 -6.031 4.019 1.00 97.62 71 GLY A CA 1
ATOM 565 C C . GLY A 1 71 ? -0.419 -4.915 4.124 1.00 97.62 71 GLY A C 1
ATOM 566 O O . GLY A 1 71 ? -0.879 -4.373 3.114 1.00 97.62 71 GLY A O 1
ATOM 567 N N . PHE A 1 72 ? -0.744 -4.564 5.358 1.00 97.56 72 PHE A N 1
ATOM 568 C CA . PHE A 1 72 ? -1.690 -3.511 5.686 1.00 97.56 72 PHE A CA 1
ATOM 569 C C . PHE A 1 72 ? -1.224 -2.749 6.923 1.00 97.56 72 PHE A C 1
ATOM 571 O O . PHE A 1 72 ? -0.484 -3.282 7.750 1.00 97.56 72 PHE A O 1
ATOM 578 N N . GLY A 1 73 ? -1.640 -1.491 7.021 1.00 96.75 73 GLY A N 1
ATOM 579 C CA . GLY A 1 73 ? -1.562 -0.720 8.255 1.00 96.75 73 GLY A CA 1
ATOM 580 C C . GLY A 1 73 ? -2.887 -0.833 8.992 1.00 96.75 73 GLY A C 1
ATOM 581 O O . GLY A 1 73 ? -3.934 -0.698 8.366 1.00 96.75 73 GLY A O 1
ATOM 582 N N . PHE A 1 74 ? -2.839 -1.082 10.299 1.00 96.12 74 PHE A N 1
ATOM 583 C CA . PHE A 1 74 ? -4.019 -1.172 11.154 1.00 96.12 74 PHE A CA 1
ATOM 584 C C . PHE A 1 74 ? -4.005 -0.038 12.177 1.00 96.12 74 PHE A C 1
ATOM 586 O O . PHE A 1 74 ? -3.076 0.067 12.979 1.00 96.12 74 PHE A O 1
ATOM 593 N N . GLY A 1 75 ? -5.020 0.821 12.137 1.00 93.69 75 GLY A N 1
ATOM 594 C CA . GLY A 1 75 ? -5.176 1.915 13.088 1.00 93.69 75 GLY A CA 1
ATOM 595 C C . GLY A 1 75 ? -5.820 1.412 14.370 1.00 93.69 75 GLY A C 1
ATOM 596 O O . GLY A 1 75 ? -7.040 1.472 14.491 1.00 93.69 75 GLY A O 1
ATOM 597 N N . ILE A 1 76 ? -5.013 0.938 15.324 1.00 93.44 76 ILE A N 1
ATOM 598 C CA . ILE A 1 76 ? -5.502 0.392 16.602 1.00 93.44 76 ILE A CA 1
ATOM 599 C C . ILE A 1 76 ? -6.387 1.413 17.319 1.00 93.44 76 ILE A C 1
ATOM 601 O O . ILE A 1 76 ? -7.484 1.080 17.754 1.00 93.44 76 ILE A O 1
ATOM 605 N N . GLU A 1 77 ? -5.960 2.670 17.394 1.00 92.06 77 GLU A N 1
ATOM 606 C CA . GLU A 1 77 ? -6.719 3.721 18.062 1.00 92.06 77 GLU A CA 1
ATOM 607 C C . GLU A 1 77 ? -8.037 4.018 17.341 1.00 92.06 77 GLU A C 1
ATOM 609 O O . GLU A 1 77 ? -9.061 4.181 17.993 1.00 92.06 77 GLU A O 1
ATOM 614 N N . ARG A 1 78 ? -8.055 4.026 16.002 1.00 90.19 78 ARG A N 1
ATOM 615 C CA . ARG A 1 78 ? -9.310 4.184 15.244 1.00 90.19 78 ARG A CA 1
ATOM 616 C C . ARG A 1 78 ? -10.245 3.006 15.471 1.00 90.19 78 ARG A C 1
ATOM 618 O O . ARG A 1 78 ? -11.428 3.207 15.703 1.00 90.19 78 ARG A O 1
ATOM 625 N N . PHE A 1 79 ? -9.716 1.787 15.460 1.00 92.88 79 PHE A N 1
ATOM 626 C CA . PHE A 1 79 ? -10.507 0.603 15.755 1.00 92.88 79 PHE A CA 1
ATOM 627 C C . PHE A 1 79 ? -11.114 0.662 17.163 1.00 92.88 79 PHE A C 1
ATOM 629 O O . PHE A 1 79 ? -12.299 0.388 17.321 1.00 92.88 79 PHE A O 1
ATOM 636 N N . LEU A 1 80 ? -10.337 1.073 18.171 1.00 93.12 80 LEU A N 1
ATOM 637 C CA . LEU A 1 80 ? -10.831 1.240 19.540 1.00 93.12 80 LEU A CA 1
ATOM 638 C C . LEU A 1 80 ? -11.874 2.357 19.655 1.00 93.12 80 LEU A C 1
ATOM 640 O O . LEU A 1 80 ? -12.841 2.191 20.392 1.00 93.12 80 LEU A O 1
ATOM 644 N N . MET A 1 81 ? -11.718 3.464 18.920 1.00 93.12 81 MET A N 1
ATOM 645 C CA . MET A 1 81 ? -12.737 4.517 18.855 1.00 93.12 81 MET A CA 1
ATOM 646 C C . MET A 1 81 ? -14.072 3.969 18.357 1.00 93.12 81 MET A C 1
ATOM 648 O O . MET A 1 81 ? -15.088 4.173 19.016 1.00 93.12 81 MET A O 1
ATOM 652 N N . GLU A 1 82 ? -14.060 3.233 17.245 1.00 92.94 82 GLU A N 1
ATOM 653 C CA . GLU A 1 82 ? -15.275 2.645 16.673 1.00 92.94 82 GLU A CA 1
ATOM 654 C C . GLU A 1 82 ? -15.856 1.539 17.559 1.00 92.94 82 GLU A C 1
ATOM 656 O O . GLU A 1 82 ? -17.074 1.413 17.690 1.00 92.94 82 GLU A O 1
ATOM 661 N N . LEU A 1 83 ? -15.005 0.736 18.203 1.00 92.69 83 LEU A N 1
ATOM 662 C CA . LEU A 1 83 ? -15.442 -0.341 19.091 1.00 92.69 83 LEU A CA 1
ATOM 663 C C . LEU A 1 83 ? -16.117 0.193 20.363 1.00 92.69 83 LEU A C 1
ATOM 665 O O . LEU A 1 83 ? -17.076 -0.410 20.836 1.00 92.69 83 LEU A O 1
ATOM 669 N N . LEU A 1 84 ? -15.620 1.311 20.902 1.00 93.12 84 LEU A N 1
ATOM 670 C CA . LEU A 1 84 ? -16.084 1.916 22.156 1.00 93.12 84 LEU A CA 1
ATOM 671 C C . LEU A 1 84 ? -17.024 3.120 21.951 1.00 93.12 84 LEU A C 1
ATOM 673 O O . LEU A 1 84 ? -17.385 3.776 22.926 1.00 93.12 84 LEU A O 1
ATOM 677 N N . ASP A 1 85 ? -17.393 3.435 20.705 1.00 90.94 85 ASP A N 1
ATOM 678 C CA . ASP A 1 85 ? -18.199 4.607 20.323 1.00 90.94 85 ASP A CA 1
ATOM 679 C C . ASP A 1 85 ? -17.628 5.949 20.841 1.00 90.94 85 ASP A C 1
ATOM 681 O O . ASP A 1 85 ? -18.342 6.891 21.204 1.00 90.94 85 ASP A O 1
ATOM 685 N N . ILE A 1 86 ? -16.296 6.066 20.846 1.00 90.62 86 ILE A N 1
ATOM 686 C CA . ILE A 1 86 ? -15.572 7.263 21.282 1.00 90.62 86 ILE A CA 1
ATOM 687 C C . ILE A 1 86 ? -15.307 8.173 20.081 1.00 90.62 86 ILE A C 1
ATOM 689 O O . ILE A 1 86 ? -14.512 7.866 19.203 1.00 90.62 86 ILE A O 1
ATOM 693 N N . GLN A 1 87 ? -15.888 9.372 20.102 1.00 85.31 87 GLN A N 1
ATOM 694 C CA . GLN A 1 87 ? -15.809 10.333 18.990 1.00 85.31 87 GLN A CA 1
ATOM 695 C C . GLN A 1 87 ? -14.439 11.018 18.813 1.00 85.31 87 GLN A C 1
ATOM 697 O O . GLN A 1 87 ? -14.199 11.672 17.801 1.00 85.31 87 GLN A O 1
ATOM 702 N N . ASN A 1 88 ? -13.534 10.939 19.796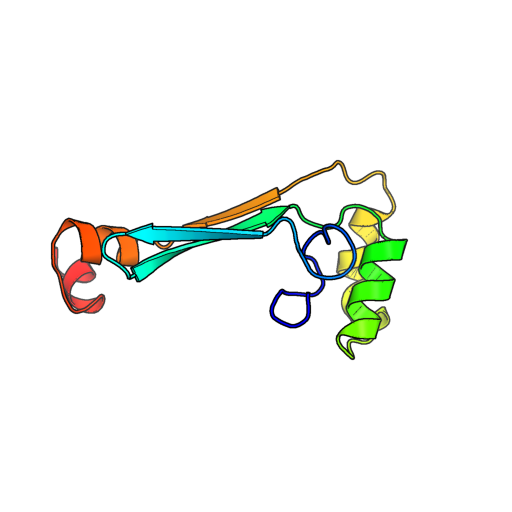 1.00 84.50 88 ASN A N 1
ATOM 703 C CA . ASN A 1 88 ? -12.245 11.637 19.742 1.00 84.50 88 ASN A CA 1
ATOM 704 C C . ASN A 1 88 ? -11.089 10.750 20.209 1.00 84.50 88 ASN A C 1
ATOM 706 O O . ASN A 1 88 ? -11.058 10.320 21.360 1.00 84.50 88 ASN A O 1
ATOM 710 N N . ILE A 1 89 ? -10.089 10.590 19.341 1.00 81.88 89 ILE A N 1
ATOM 711 C CA . ILE A 1 89 ? -8.892 9.774 19.578 1.00 81.88 89 ILE A CA 1
ATOM 712 C C . ILE A 1 89 ? -8.111 10.172 20.836 1.00 81.88 89 ILE A C 1
ATOM 714 O O . ILE A 1 89 ? -7.456 9.335 21.446 1.00 81.88 89 ILE A O 1
ATOM 718 N N . ARG A 1 90 ? -8.174 11.442 21.261 1.00 82.94 90 ARG A N 1
ATOM 719 C CA . ARG A 1 90 ? -7.474 11.913 22.467 1.00 82.94 90 ARG A CA 1
ATOM 720 C C . ARG A 1 90 ? -8.036 11.279 23.735 1.00 82.94 90 ARG A C 1
ATOM 722 O O . ARG A 1 90 ? -7.257 10.986 24.632 1.00 82.94 90 ARG A O 1
ATOM 729 N N . LYS A 1 91 ? -9.343 10.992 23.765 1.00 79.25 91 LYS A N 1
ATOM 730 C CA . LYS A 1 91 ? -10.003 10.370 24.921 1.00 79.25 91 LYS A CA 1
ATOM 731 C C . LYS A 1 91 ? -9.534 8.937 25.169 1.00 79.25 91 LYS A C 1
ATOM 733 O O . LYS A 1 91 ? -9.581 8.490 26.303 1.00 79.25 91 LYS A O 1
ATOM 738 N N . LEU A 1 92 ? -9.031 8.235 24.148 1.00 76.19 92 LEU A N 1
ATOM 739 C CA . LEU A 1 92 ? -8.450 6.900 24.333 1.00 76.19 92 LEU A CA 1
ATOM 740 C C . LEU A 1 92 ? -7.169 6.909 25.169 1.00 76.19 92 LEU A C 1
ATOM 742 O O . LEU A 1 92 ? -6.837 5.891 25.754 1.00 76.19 92 LEU A O 1
ATOM 746 N N . LYS A 1 93 ? -6.440 8.030 25.220 1.00 74.19 93 LYS A N 1
ATOM 747 C CA . LYS A 1 93 ? -5.201 8.137 26.008 1.00 74.19 93 LYS A CA 1
ATOM 748 C C . LYS A 1 93 ? -5.454 8.395 27.495 1.00 74.19 93 LYS A C 1
ATOM 750 O O . LYS A 1 93 ? -4.501 8.436 28.265 1.00 74.19 93 LYS A O 1
ATOM 755 N N . GLU A 1 94 ? -6.708 8.639 27.864 1.00 69.19 94 GLU A N 1
ATOM 756 C CA . GLU A 1 94 ? -7.152 8.924 29.232 1.00 69.19 94 GLU A CA 1
ATOM 757 C C . GLU A 1 94 ? -7.784 7.689 29.906 1.00 69.19 94 GLU A C 1
ATOM 759 O O . GLU A 1 94 ? -8.156 7.766 31.075 1.00 69.19 94 GLU A O 1
ATOM 764 N N . ILE A 1 95 ? -7.906 6.577 29.167 1.00 63.41 95 ILE A N 1
ATOM 765 C CA . ILE A 1 95 ? -8.407 5.266 29.613 1.00 63.41 95 ILE A CA 1
ATOM 766 C C . ILE A 1 95 ? -7.211 4.362 29.911 1.00 63.41 95 ILE A C 1
ATOM 768 O O . ILE A 1 95 ? -7.256 3.665 30.948 1.00 63.41 95 ILE A O 1
#

InterPro domains:
  IPR002312 Aspartyl/Asparaginyl-tRNA synthetase, class IIb [PR01042] (19-35)
  IPR002312 Aspartyl/Asparaginyl-tRNA synthetase, class IIb [PR01042] (59-73)
  IPR004364 Aminoacyl-tRNA synthetase, class II (D/K/N) [PF00152] (2-91)
  IPR004523 Aspartate-tRNA synthetase, type 2 [PTHR43450] (2-91)
  IPR006195 Aminoacy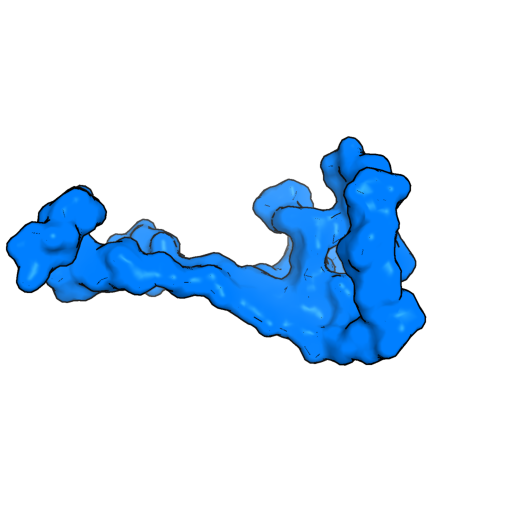l-tRNA synthetase, class II [PS50862] (1-94)
  IPR045864 Class II Aminoacyl-tRNA synthetase/Biotinyl protein ligase (BPL) and lipoyl protein ligase (LPL) [G3DSA:3.30.930.10] (1-92)
  IPR045864 Class II Aminoacyl-tRNA synthetase/Biotinyl protein ligase (BPL) and lipoyl protein ligase (LPL) [SSF55681] (3-91)

Sequence (95 aa):
LESKPFYTMPEGDKYSRGFDLECKGVEIASGSQRIHEVKLLTKRLEACDLNPKDFESYLKAFRYGMPSHGGFGFGIERFLMELLDIQNIRKLKEI